Protein AF-A0A1T5CVB6-F1 (afdb_monomer_lite)

Radius of gyration: 15.62 Å; chains: 1; bounding box: 34×33×41 Å

Secondary structure (DSSP, 8-state):
---TTHHHHHHHHHHHHHHT---HHHHHHHHHHH-TTSPPPPHHHHHHHHHHHHH--S------

pLDDT: mean 71.04, std 10.48, range [42.28, 83.56]

Organism: NCBI:txid439228

InterPro domains:
  IPR007423 Selenoprotein, putative [PF04328] (8-64)
  IPR007423 Selenoprotein, putative [PTHR38453] (10-64)

Structure (mmCIF, N/CA/C/O backbone):
data_AF-A0A1T5CVB6-F1
#
_entry.id   AF-A0A1T5CVB6-F1
#
loop_
_atom_site.group_PDB
_atom_site.id
_atom_site.type_symbol
_atom_site.label_atom_id
_atom_site.label_alt_id
_atom_site.label_comp_id
_atom_site.label_asym_id
_atom_site.label_entity_id
_atom_site.label_seq_id
_atom_site.pdbx_PDB_ins_code
_atom_site.Cartn_x
_atom_site.Cartn_y
_atom_site.Cartn_z
_atom_site.occupancy
_atom_site.B_iso_or_equiv
_atom_site.auth_seq_id
_atom_site.auth_comp_id
_atom_site.auth_asym_id
_atom_site.auth_atom_id
_atom_site.pdbx_PDB_model_num
ATOM 1 N N . MET A 1 1 ? 14.213 -19.280 -25.198 1.00 49.47 1 MET A N 1
ATOM 2 C CA . MET A 1 1 ? 13.832 -17.867 -25.423 1.00 49.47 1 MET A CA 1
ATOM 3 C C . MET A 1 1 ? 13.731 -17.172 -24.074 1.00 49.47 1 MET A C 1
ATOM 5 O O . MET A 1 1 ? 12.777 -17.377 -23.335 1.00 49.47 1 MET A O 1
ATOM 9 N N . THR A 1 2 ? 14.796 -16.471 -23.690 1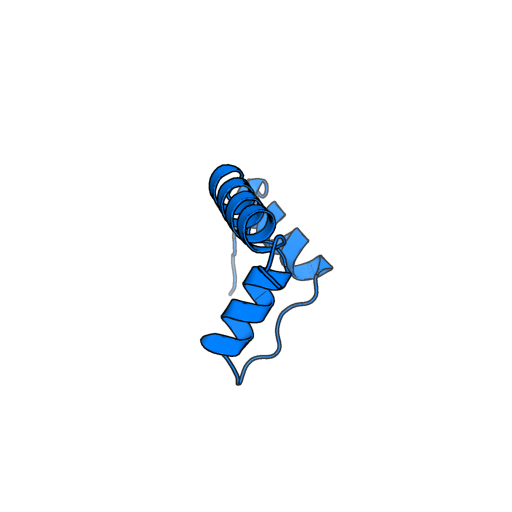.00 60.00 2 THR A N 1
ATOM 10 C CA . THR A 1 2 ? 14.995 -15.934 -22.339 1.00 60.00 2 THR A CA 1
ATOM 11 C C . THR A 1 2 ? 14.035 -14.779 -22.074 1.00 60.00 2 THR A C 1
ATOM 13 O O . THR A 1 2 ? 13.994 -13.808 -22.818 1.00 60.00 2 THR A O 1
ATOM 16 N N . ASN A 1 3 ? 13.252 -14.912 -21.006 1.00 62.00 3 ASN A N 1
ATOM 17 C CA . ASN A 1 3 ? 12.207 -13.993 -20.568 1.00 62.00 3 ASN A CA 1
ATOM 18 C C . ASN A 1 3 ? 12.775 -12.600 -20.201 1.00 62.00 3 ASN A C 1
ATOM 20 O O . ASN A 1 3 ? 13.026 -12.305 -19.032 1.00 62.00 3 ASN A O 1
ATOM 24 N N . TRP A 1 4 ? 12.979 -11.744 -21.205 1.00 60.25 4 TRP A N 1
ATOM 25 C CA . TRP A 1 4 ? 13.459 -10.355 -21.093 1.00 60.25 4 TRP A CA 1
ATOM 26 C C . TRP A 1 4 ? 12.510 -9.412 -20.326 1.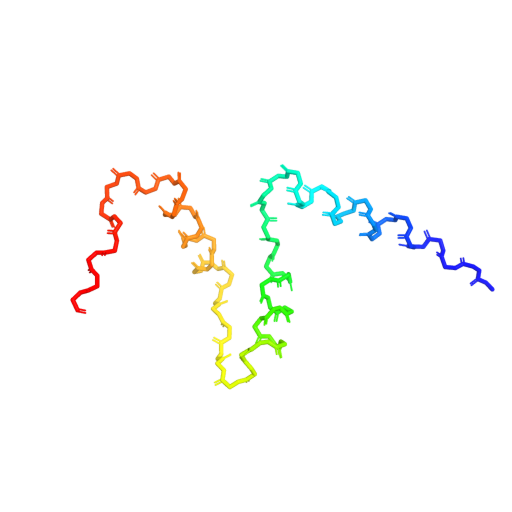00 60.25 4 TRP A C 1
ATOM 28 O O . TRP A 1 4 ? 12.854 -8.267 -20.054 1.00 60.25 4 TRP A O 1
ATOM 38 N N . LEU A 1 5 ? 11.334 -9.891 -19.908 1.00 63.06 5 LEU A N 1
ATOM 39 C CA . LEU A 1 5 ? 10.358 -9.130 -19.118 1.00 63.06 5 LEU A CA 1
ATOM 40 C C . LEU A 1 5 ? 10.590 -9.238 -17.598 1.00 63.06 5 LEU A C 1
ATOM 42 O O . LEU A 1 5 ? 9.958 -8.529 -16.812 1.00 63.06 5 LEU A O 1
ATOM 46 N N . ARG A 1 6 ? 11.502 -10.116 -17.156 1.00 64.38 6 ARG A N 1
ATOM 47 C CA . ARG A 1 6 ? 11.878 -10.275 -15.740 1.00 64.38 6 ARG A CA 1
ATOM 48 C C . ARG A 1 6 ? 12.443 -9.005 -15.080 1.00 64.38 6 ARG A C 1
ATOM 50 O O . ARG A 1 6 ? 11.959 -8.686 -13.992 1.00 64.38 6 ARG A O 1
ATOM 57 N N . PRO A 1 7 ? 13.395 -8.261 -15.683 1.00 70.19 7 PRO A N 1
ATOM 58 C CA . PRO A 1 7 ? 13.946 -7.062 -15.046 1.00 70.19 7 PRO A CA 1
ATOM 59 C C . PRO A 1 7 ? 12.887 -5.971 -14.846 1.00 70.19 7 PRO A C 1
ATOM 61 O O . PRO A 1 7 ? 12.842 -5.344 -13.791 1.00 70.19 7 PRO A O 1
ATOM 64 N N . PHE A 1 8 ? 11.956 -5.813 -15.790 1.00 74.56 8 PHE A N 1
ATOM 65 C CA . PHE A 1 8 ? 10.874 -4.829 -15.688 1.00 74.56 8 PHE A CA 1
ATOM 66 C C . PHE A 1 8 ? 9.920 -5.103 -14.520 1.00 74.56 8 PHE A C 1
ATOM 68 O O . PHE A 1 8 ? 9.518 -4.178 -13.812 1.00 74.56 8 PHE A O 1
ATOM 75 N N . ARG A 1 9 ? 9.588 -6.375 -14.258 1.00 71.38 9 ARG A N 1
ATOM 76 C CA . ARG A 1 9 ? 8.752 -6.748 -13.102 1.00 71.38 9 ARG A CA 1
ATOM 77 C C . ARG A 1 9 ? 9.454 -6.470 -11.772 1.00 71.38 9 ARG A C 1
ATOM 79 O O . ARG A 1 9 ? 8.796 -6.027 -10.832 1.00 71.38 9 ARG A O 1
ATOM 86 N N . ALA A 1 10 ? 10.764 -6.705 -11.696 1.00 76.75 10 ALA A N 1
ATOM 87 C CA . ALA A 1 10 ? 11.557 -6.407 -10.505 1.00 76.75 10 ALA A CA 1
ATOM 88 C C . ALA A 1 10 ? 11.650 -4.891 -10.261 1.00 76.75 10 ALA A C 1
ATOM 90 O O . ALA A 1 10 ? 11.305 -4.4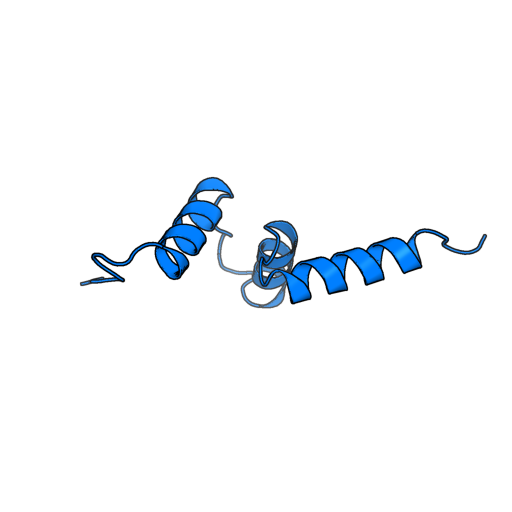28 -9.176 1.00 76.75 10 ALA A O 1
ATOM 91 N N . ALA A 1 11 ? 11.982 -4.110 -11.292 1.00 80.31 11 ALA A N 1
ATOM 92 C CA . ALA A 1 11 ? 12.050 -2.651 -11.209 1.00 80.31 11 ALA A CA 1
ATOM 93 C C . ALA A 1 11 ? 10.706 -2.019 -10.797 1.00 80.31 11 ALA A C 1
ATOM 95 O O . ALA A 1 11 ? 10.666 -1.167 -9.910 1.00 80.31 11 ALA A O 1
ATOM 96 N N . ARG A 1 12 ? 9.580 -2.496 -11.354 1.00 75.69 12 ARG A N 1
ATOM 97 C CA . ARG A 1 12 ? 8.232 -2.035 -10.970 1.00 75.69 12 ARG A CA 1
ATOM 98 C C . ARG A 1 12 ? 7.912 -2.337 -9.502 1.00 75.69 12 ARG A C 1
ATOM 100 O O . ARG A 1 12 ? 7.250 -1.534 -8.849 1.00 75.69 12 ARG A O 1
ATOM 107 N N . ARG A 1 13 ? 8.342 -3.484 -8.962 1.00 71.06 13 ARG A N 1
ATOM 108 C CA . ARG A 1 13 ? 8.169 -3.801 -7.529 1.00 71.06 13 ARG A CA 1
ATOM 109 C C . ARG A 1 13 ? 8.998 -2.867 -6.650 1.00 71.06 13 ARG A C 1
ATOM 111 O O . ARG A 1 13 ? 8.482 -2.380 -5.653 1.00 71.06 13 ARG A O 1
ATOM 118 N N . MET A 1 14 ? 10.232 -2.567 -7.055 1.00 76.00 14 MET A N 1
ATOM 119 C CA . MET A 1 14 ? 11.097 -1.638 -6.324 1.00 76.00 14 MET A CA 1
ATOM 120 C C . MET A 1 14 ? 10.543 -0.209 -6.329 1.00 76.00 14 MET A C 1
ATOM 122 O O . MET A 1 14 ? 10.475 0.403 -5.270 1.00 76.00 14 MET A O 1
ATOM 126 N N . MET A 1 15 ? 10.056 0.298 -7.468 1.00 74.50 15 MET A N 1
ATOM 127 C CA . MET A 1 15 ? 9.390 1.609 -7.522 1.00 74.50 15 MET A CA 1
ATOM 128 C C . MET A 1 15 ? 8.138 1.668 -6.641 1.00 74.50 15 MET A C 1
ATOM 130 O O . MET A 1 15 ? 7.960 2.633 -5.906 1.00 74.50 15 MET A O 1
ATOM 134 N N . GLN A 1 16 ? 7.288 0.636 -6.667 1.00 70.12 16 GLN A N 1
ATOM 135 C CA . GLN A 1 16 ? 6.108 0.581 -5.793 1.00 70.12 16 GLN A CA 1
ATOM 136 C C . GLN A 1 16 ? 6.490 0.579 -4.306 1.00 70.12 16 GLN A C 1
ATOM 138 O O . GLN A 1 16 ? 5.852 1.270 -3.514 1.00 70.12 16 GLN A O 1
ATOM 143 N N . ALA A 1 17 ? 7.553 -0.143 -3.937 1.00 68.75 17 ALA A N 1
ATOM 144 C CA . ALA A 1 17 ? 8.077 -0.150 -2.574 1.00 68.75 17 ALA A CA 1
ATOM 145 C C . ALA A 1 17 ? 8.642 1.222 -2.163 1.00 68.75 17 ALA A C 1
ATOM 147 O O . ALA A 1 17 ? 8.339 1.694 -1.073 1.00 68.75 17 ALA A O 1
ATOM 148 N N . MET A 1 18 ? 9.398 1.891 -3.043 1.00 71.31 18 MET A N 1
ATOM 149 C CA . MET A 1 18 ? 9.980 3.217 -2.779 1.00 71.31 18 MET A CA 1
ATOM 150 C C . MET A 1 18 ? 8.922 4.311 -2.612 1.00 71.31 18 MET A C 1
ATOM 152 O O . MET A 1 18 ? 9.049 5.173 -1.749 1.00 71.31 18 MET A O 1
ATOM 156 N N . VAL A 1 19 ? 7.869 4.282 -3.430 1.00 69.25 19 VAL A N 1
ATOM 157 C CA . VAL A 1 19 ? 6.778 5.266 -3.360 1.00 69.25 19 VAL A CA 1
ATOM 158 C C . VAL A 1 19 ? 5.834 4.962 -2.179 1.00 69.25 19 VAL A C 1
ATOM 160 O O . VAL A 1 19 ? 5.078 5.832 -1.733 1.00 69.25 19 VAL A O 1
ATOM 163 N N . GLY A 1 20 ? 5.871 3.731 -1.649 1.00 60.84 20 GLY A N 1
ATOM 164 C CA . GLY A 1 20 ? 4.942 3.264 -0.620 1.00 60.84 20 GLY A CA 1
ATOM 165 C C . GLY A 1 20 ? 3.490 3.256 -1.107 1.00 60.84 20 GLY A C 1
ATOM 166 O O . GLY A 1 20 ? 2.567 3.298 -0.295 1.00 60.84 20 GLY A O 1
ATOM 167 N N . LEU A 1 21 ? 3.281 3.255 -2.430 1.00 61.91 21 LEU A N 1
ATOM 168 C CA . LEU A 1 21 ? 1.970 3.138 -3.056 1.00 61.91 21 LEU A CA 1
ATOM 169 C C . LEU A 1 21 ? 1.782 1.681 -3.487 1.00 61.91 21 LEU A C 1
ATOM 171 O O . LEU A 1 21 ? 2.311 1.278 -4.529 1.00 61.91 21 LEU A O 1
ATOM 175 N N . PRO A 1 22 ? 1.035 0.872 -2.718 1.00 64.62 22 PRO A N 1
ATOM 176 C CA . PRO A 1 22 ? 0.560 -0.397 -3.233 1.00 64.62 22 PRO A CA 1
ATOM 177 C C . PRO A 1 22 ? -0.362 -0.104 -4.416 1.00 64.62 22 PRO A C 1
ATOM 179 O O . PRO A 1 22 ? -1.357 0.610 -4.282 1.00 64.62 22 PRO A O 1
ATOM 182 N N . SER A 1 23 ? -0.001 -0.618 -5.593 1.00 71.31 23 SER A N 1
ATOM 183 C CA . SER A 1 23 ? -0.899 -0.579 -6.745 1.00 71.31 23 SER A CA 1
ATOM 184 C C . SER A 1 23 ? -2.164 -1.378 -6.442 1.00 71.31 23 SER A C 1
ATOM 186 O O . SER A 1 23 ? -2.145 -2.318 -5.646 1.00 71.31 23 SER A O 1
ATOM 188 N N . TYR A 1 24 ? -3.266 -1.016 -7.093 1.00 74.50 24 TYR A N 1
ATOM 189 C CA . TYR A 1 24 ? -4.532 -1.728 -6.938 1.00 74.50 24 TYR A CA 1
ATOM 190 C C . TYR A 1 24 ? -4.398 -3.224 -7.264 1.00 74.50 24 TYR A C 1
ATOM 192 O O . TYR A 1 24 ? -4.926 -4.056 -6.538 1.00 74.50 24 TYR A O 1
ATOM 200 N N . ASP A 1 25 ? -3.574 -3.583 -8.252 1.00 76.31 25 ASP A N 1
ATOM 201 C CA . ASP A 1 25 ? -3.263 -4.983 -8.570 1.00 76.31 25 ASP A CA 1
ATOM 202 C C . ASP A 1 25 ? -2.611 -5.732 -7.399 1.00 76.31 25 ASP A C 1
ATOM 204 O O . ASP A 1 25 ? -2.897 -6.905 -7.172 1.00 76.31 25 ASP A O 1
ATOM 208 N N . ALA A 1 26 ? -1.727 -5.072 -6.642 1.00 77.62 26 ALA A N 1
ATOM 209 C CA . ALA A 1 26 ? -1.106 -5.672 -5.465 1.00 77.62 26 ALA A CA 1
ATOM 210 C C . ALA A 1 26 ? -2.120 -5.855 -4.326 1.00 77.62 26 ALA A C 1
ATOM 212 O O . ALA A 1 26 ? -2.058 -6.854 -3.614 1.00 77.62 26 ALA A O 1
ATOM 213 N N . TYR A 1 27 ? -3.069 -4.923 -4.184 1.00 79.62 27 TYR A N 1
ATOM 214 C CA . TYR A 1 27 ? -4.192 -5.065 -3.257 1.00 79.62 27 TYR A CA 1
ATOM 215 C C . TYR A 1 27 ? -5.106 -6.230 -3.652 1.00 79.62 27 TYR A C 1
ATOM 217 O O . TYR A 1 27 ? -5.420 -7.052 -2.800 1.00 79.62 27 TYR A O 1
ATOM 225 N N . LEU A 1 28 ? -5.466 -6.358 -4.932 1.00 80.12 28 LEU A N 1
ATOM 226 C CA . LEU A 1 28 ? -6.269 -7.479 -5.424 1.00 80.12 28 LEU A CA 1
ATOM 227 C C . LEU A 1 28 ? -5.553 -8.819 -5.245 1.00 80.12 28 LEU A C 1
ATOM 229 O O . LEU A 1 28 ? -6.167 -9.776 -4.790 1.00 80.12 28 LEU A O 1
ATOM 233 N N . ALA A 1 29 ? -4.253 -8.884 -5.548 1.00 82.50 29 ALA A N 1
ATOM 234 C CA . ALA A 1 29 ? -3.460 -10.092 -5.338 1.00 82.50 29 ALA A CA 1
ATOM 235 C C . ALA A 1 29 ? -3.396 -10.487 -3.854 1.00 82.50 29 ALA A C 1
ATOM 237 O O . ALA A 1 29 ? -3.494 -11.667 -3.539 1.00 82.50 29 ALA A O 1
ATOM 238 N N . HIS A 1 30 ? -3.268 -9.505 -2.956 1.00 82.12 30 HIS A N 1
ATOM 239 C CA . HIS A 1 30 ? -3.277 -9.725 -1.511 1.00 82.12 30 HIS A CA 1
ATOM 240 C C . HIS A 1 30 ? -4.657 -10.146 -0.991 1.00 82.12 30 HIS A C 1
ATOM 242 O O . HIS A 1 30 ? -4.750 -11.090 -0.218 1.00 82.12 30 HIS A O 1
ATOM 248 N N . MET A 1 31 ? -5.734 -9.499 -1.446 1.00 83.56 31 MET A N 1
ATOM 249 C CA . MET A 1 31 ? -7.104 -9.903 -1.111 1.00 83.56 31 MET A CA 1
ATOM 250 C C . MET A 1 31 ? -7.382 -11.326 -1.594 1.00 83.56 31 MET A C 1
ATOM 252 O O . MET A 1 31 ? -7.896 -12.132 -0.834 1.00 83.56 31 MET A O 1
ATOM 256 N N . ALA A 1 32 ? -6.966 -11.670 -2.812 1.00 81.31 32 ALA A N 1
ATOM 257 C CA . ALA A 1 32 ? -7.132 -13.016 -3.346 1.00 81.31 32 ALA A CA 1
ATOM 258 C C . ALA A 1 32 ? -6.313 -14.075 -2.585 1.00 81.31 32 ALA A C 1
ATOM 260 O O . ALA A 1 32 ? -6.739 -15.226 -2.523 1.00 81.31 32 ALA A O 1
A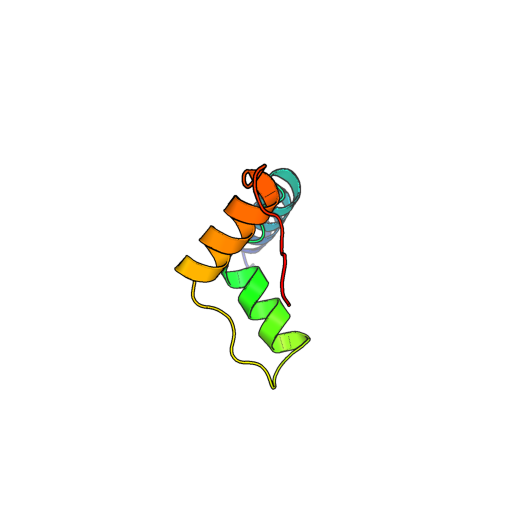TOM 261 N N . SER A 1 33 ? -5.149 -13.719 -2.022 1.00 83.31 33 SER A N 1
ATOM 262 C CA . SER A 1 33 ? -4.302 -14.664 -1.282 1.00 83.31 33 SER A CA 1
ATOM 263 C C . SER A 1 33 ? -4.679 -14.804 0.193 1.00 83.31 33 SER A C 1
ATOM 265 O O . SER A 1 33 ? -4.676 -15.915 0.709 1.00 83.31 33 SER A O 1
ATOM 267 N N . GLU A 1 34 ? -4.982 -13.697 0.872 1.00 81.38 34 GLU A N 1
ATOM 268 C CA . GLU A 1 34 ? -5.217 -13.662 2.324 1.00 81.38 34 GLU A CA 1
ATOM 269 C C . GLU A 1 34 ? -6.706 -13.683 2.691 1.00 81.38 34 GLU A C 1
ATOM 271 O O . GLU A 1 34 ? -7.080 -14.113 3.783 1.00 81.38 34 GLU A O 1
ATOM 276 N N . HIS A 1 35 ? -7.577 -13.207 1.798 1.00 81.06 35 HIS A N 1
ATOM 277 C CA . HIS A 1 35 ? -9.008 -13.039 2.055 1.00 81.06 35 HIS A CA 1
ATOM 278 C C . HIS A 1 35 ? -9.868 -13.494 0.863 1.00 81.06 35 HIS A C 1
ATOM 280 O O . HIS A 1 35 ? -10.624 -12.686 0.317 1.00 81.06 35 HIS A O 1
ATOM 286 N N . PRO A 1 36 ? -9.800 -14.780 0.467 1.00 76.56 36 PRO A N 1
ATOM 287 C CA . PRO A 1 36 ? -10.552 -15.293 -0.681 1.00 76.56 36 PRO A CA 1
ATOM 288 C C . PRO A 1 36 ? -12.076 -15.164 -0.515 1.00 76.56 36 PRO A C 1
ATOM 290 O O . PRO A 1 36 ? -12.792 -15.070 -1.506 1.00 76.56 36 PRO A O 1
ATOM 293 N N . ASP A 1 37 ? -12.565 -15.109 0.727 1.00 80.44 37 ASP A N 1
ATOM 294 C CA . ASP A 1 37 ? -13.992 -14.999 1.054 1.00 80.44 37 ASP A CA 1
ATOM 295 C C . ASP A 1 37 ? -14.516 -13.553 1.110 1.00 80.44 37 ASP A C 1
ATOM 297 O O . ASP A 1 37 ? -15.702 -13.332 1.362 1.00 80.44 37 ASP A O 1
ATOM 301 N N . ARG A 1 38 ? -13.653 -12.542 0.922 1.00 77.88 38 ARG A N 1
ATOM 302 C CA . ARG A 1 38 ? -14.065 -11.130 0.926 1.00 77.88 38 ARG A CA 1
ATOM 303 C C . ARG A 1 38 ? -13.957 -10.527 -0.463 1.00 77.88 38 ARG A C 1
ATOM 305 O O . ARG A 1 38 ? -12.909 -10.583 -1.099 1.00 77.88 38 ARG A O 1
ATOM 312 N N . GLU A 1 39 ? -15.023 -9.856 -0.884 1.00 78.94 39 GLU A N 1
ATOM 313 C CA . GLU A 1 39 ? -15.018 -9.119 -2.141 1.00 78.94 39 GLU A CA 1
ATOM 314 C C . GLU A 1 39 ? -14.064 -7.911 -2.038 1.00 78.94 39 GLU A C 1
ATOM 316 O O . GLU A 1 39 ? -14.183 -7.108 -1.101 1.00 78.94 39 GLU A O 1
ATOM 321 N N . PRO A 1 40 ? -13.077 -7.778 -2.945 1.00 78.94 40 PRO A N 1
ATOM 322 C CA . PRO A 1 40 ? -12.155 -6.654 -2.925 1.00 78.94 40 PRO A CA 1
ATOM 323 C C . PRO A 1 40 ? -12.880 -5.330 -3.151 1.00 78.94 40 PRO A C 1
ATOM 325 O O . PRO A 1 40 ? -13.822 -5.230 -3.931 1.00 78.94 40 PRO A O 1
ATOM 328 N N . MET A 1 41 ? -12.392 -4.279 -2.500 1.00 78.62 41 MET A N 1
ATOM 329 C CA . MET A 1 41 ? -12.954 -2.943 -2.654 1.00 78.62 41 MET A CA 1
ATOM 330 C C . MET A 1 41 ? -12.692 -2.383 -4.064 1.00 78.62 41 MET A C 1
ATOM 332 O O . MET A 1 41 ? -11.628 -2.622 -4.638 1.00 78.62 41 MET A O 1
ATOM 336 N N . ASP A 1 42 ? -13.623 -1.593 -4.611 1.00 83.50 42 ASP A N 1
ATOM 337 C CA . ASP A 1 42 ? -13.445 -0.927 -5.911 1.00 83.50 42 ASP A CA 1
ATOM 338 C C . ASP A 1 42 ? -12.259 0.059 -5.909 1.00 83.50 42 ASP A C 1
ATOM 340 O O . ASP A 1 42 ? -11.928 0.662 -4.880 1.00 83.50 42 ASP A O 1
ATOM 344 N N . TYR A 1 43 ? -11.649 0.273 -7.080 1.00 78.94 43 TYR A N 1
ATOM 345 C CA . TYR A 1 43 ? -10.492 1.155 -7.263 1.00 78.94 43 TYR A CA 1
ATOM 346 C C . TYR A 1 43 ? -10.707 2.555 -6.674 1.00 78.94 43 TYR A C 1
ATOM 348 O O . TYR A 1 43 ? -9.821 3.090 -5.999 1.00 78.94 43 TYR A O 1
ATOM 356 N N . ARG A 1 44 ? -11.889 3.159 -6.887 1.00 79.06 44 ARG A N 1
ATOM 357 C CA . ARG A 1 44 ? -12.178 4.512 -6.374 1.00 79.06 44 ARG A CA 1
ATOM 358 C C . ARG A 1 44 ? -12.214 4.540 -4.852 1.00 79.06 44 ARG A C 1
ATOM 360 O O . ARG A 1 44 ? -11.728 5.494 -4.243 1.00 79.06 44 ARG A O 1
ATOM 367 N N . SER A 1 45 ? -12.776 3.500 -4.250 1.00 80.75 45 SER A N 1
ATOM 368 C CA . SER A 1 45 ? -12.887 3.363 -2.803 1.00 80.75 45 SER A CA 1
ATOM 369 C C . SER A 1 45 ? -11.522 3.083 -2.170 1.00 80.75 45 SER A C 1
ATOM 371 O O . SER A 1 45 ? -11.184 3.743 -1.192 1.00 80.75 45 SER A O 1
ATOM 373 N N . PHE A 1 46 ? -10.687 2.244 -2.796 1.00 80.56 46 PHE A N 1
ATOM 374 C CA . PHE A 1 46 ? -9.292 2.036 -2.389 1.00 80.56 46 PHE A CA 1
ATOM 375 C C . PHE A 1 46 ? -8.476 3.334 -2.459 1.00 80.56 46 PHE A C 1
ATOM 377 O O . PHE A 1 46 ? -7.771 3.689 -1.517 1.00 80.56 46 PHE A O 1
ATOM 384 N N . PHE A 1 47 ? -8.589 4.092 -3.553 1.00 78.94 47 PHE A N 1
ATOM 385 C CA . PHE A 1 47 ? -7.857 5.350 -3.705 1.00 78.94 47 PHE A CA 1
ATOM 386 C C . PHE A 1 47 ? -8.313 6.411 -2.693 1.00 78.94 47 PHE A C 1
ATOM 388 O O . PHE A 1 47 ? -7.492 7.168 -2.174 1.00 78.94 47 PHE A O 1
ATOM 395 N N . ARG A 1 48 ? -9.613 6.462 -2.382 1.00 79.44 48 ARG A N 1
ATOM 396 C CA . ARG A 1 48 ? -10.157 7.344 -1.341 1.00 79.44 48 ARG A CA 1
ATOM 397 C C . ARG A 1 48 ? -9.680 6.938 0.053 1.00 79.44 48 ARG A C 1
ATOM 399 O O . ARG A 1 48 ? -9.244 7.813 0.787 1.00 79.44 48 ARG A O 1
ATOM 406 N N . ASP A 1 49 ? -9.712 5.650 0.383 1.00 77.50 49 ASP A N 1
ATOM 407 C CA . ASP A 1 49 ? -9.229 5.106 1.660 1.00 77.50 49 ASP A CA 1
ATOM 408 C C . ASP A 1 49 ? -7.742 5.432 1.880 1.00 77.50 49 ASP A C 1
ATOM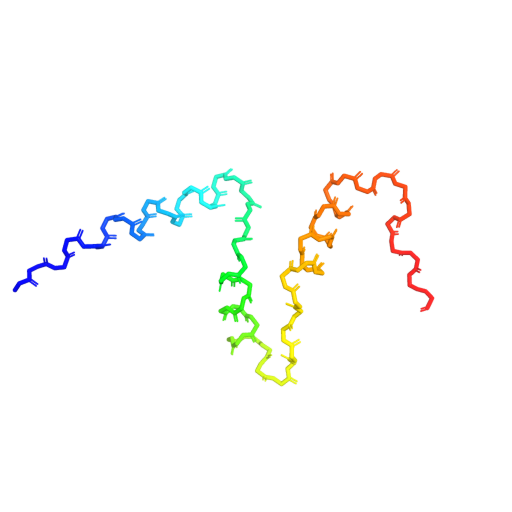 410 O O . ASP A 1 49 ? -7.363 6.009 2.898 1.00 77.50 49 ASP A O 1
ATOM 414 N N . ARG A 1 50 ? -6.899 5.214 0.860 1.00 78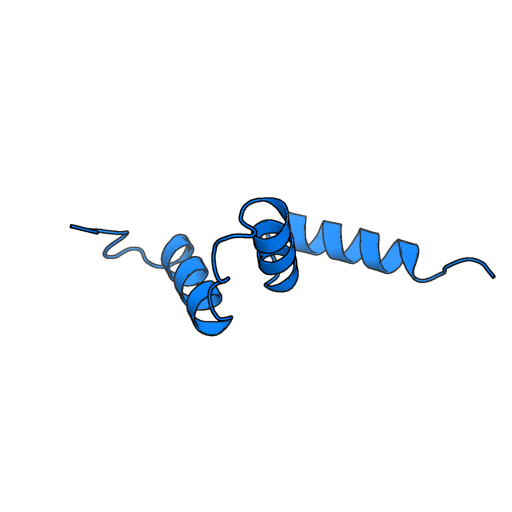.75 50 ARG A N 1
ATOM 415 C CA . ARG A 1 50 ? -5.466 5.553 0.918 1.00 78.75 50 ARG A CA 1
ATOM 416 C C . ARG A 1 50 ? -5.202 7.052 1.017 1.00 78.75 50 ARG A C 1
ATOM 418 O O . ARG A 1 50 ? -4.298 7.463 1.745 1.00 78.75 50 ARG A O 1
ATOM 425 N N . GLN A 1 51 ? -5.967 7.874 0.300 1.00 76.56 51 GLN A N 1
ATOM 426 C CA . GLN A 1 51 ? -5.872 9.328 0.432 1.00 76.56 51 GLN A CA 1
ATOM 427 C C . GLN A 1 51 ? -6.346 9.804 1.802 1.00 76.56 51 GLN A C 1
ATOM 429 O O . GLN A 1 51 ? -5.716 10.687 2.370 1.00 76.56 51 GLN A O 1
ATOM 434 N N . GLN A 1 52 ? -7.405 9.219 2.361 1.00 73.25 52 GLN A N 1
ATOM 435 C CA . GLN A 1 52 ? -7.891 9.558 3.695 1.00 73.25 52 GLN A CA 1
ATOM 436 C C . GLN A 1 52 ? -6.882 9.137 4.770 1.00 73.25 52 GLN A C 1
ATOM 438 O O . GLN A 1 52 ? -6.565 9.938 5.641 1.00 73.25 52 GLN A O 1
ATOM 443 N N . ALA A 1 53 ? -6.280 7.953 4.655 1.00 70.94 53 ALA A N 1
ATOM 444 C CA . ALA A 1 53 ? -5.225 7.503 5.561 1.00 70.94 53 ALA A CA 1
ATOM 445 C C . ALA A 1 53 ? -3.968 8.395 5.518 1.00 70.94 53 ALA A C 1
ATOM 447 O O . ALA A 1 53 ? -3.280 8.536 6.526 1.00 70.94 53 ALA A O 1
ATOM 448 N N . ARG A 1 54 ? -3.649 8.996 4.358 1.00 70.19 54 ARG A N 1
ATOM 449 C CA . ARG A 1 54 ? -2.421 9.793 4.160 1.00 70.19 54 ARG A CA 1
ATOM 450 C C . ARG A 1 54 ? -2.611 11.309 4.301 1.00 70.19 54 ARG A C 1
ATOM 452 O O . ARG A 1 54 ? -1.682 11.990 4.721 1.00 70.19 54 ARG A O 1
ATOM 459 N N . TYR A 1 55 ? -3.780 11.833 3.941 1.00 67.94 55 TYR A N 1
ATOM 460 C CA . TYR A 1 55 ? -4.091 13.270 3.881 1.00 67.94 55 TYR A CA 1
ATOM 461 C C . TYR A 1 55 ? -5.358 13.662 4.655 1.00 67.94 55 TYR A C 1
ATOM 463 O O . TYR A 1 55 ? -5.630 14.851 4.817 1.00 67.94 55 TYR A O 1
ATOM 471 N N . GLY A 1 56 ? -6.137 12.699 5.151 1.00 61.62 56 GLY A N 1
ATOM 472 C CA . GLY A 1 56 ? -7.330 12.931 5.965 1.00 61.62 56 GLY A CA 1
ATOM 473 C C . GLY A 1 56 ? -6.976 13.330 7.395 1.00 61.62 56 GLY A C 1
ATOM 474 O O . GLY A 1 56 ? -7.278 12.615 8.341 1.00 61.62 56 GLY A O 1
ATOM 475 N N . GLY A 1 57 ? -6.350 14.495 7.567 1.00 57.59 57 GLY A N 1
ATOM 476 C CA . GLY A 1 57 ? -6.048 15.099 8.871 1.00 57.59 57 GLY A CA 1
ATOM 477 C C . GLY A 1 57 ? -7.267 15.646 9.629 1.00 57.59 57 GLY A C 1
ATOM 478 O O . GLY A 1 57 ? -7.103 16.491 10.504 1.00 57.59 57 GLY A O 1
ATOM 479 N N . LYS A 1 58 ? -8.487 15.215 9.294 1.00 52.53 58 LYS A N 1
ATOM 480 C CA . LYS A 1 58 ? -9.735 15.549 9.991 1.00 52.53 58 LYS A CA 1
ATOM 481 C C . LYS A 1 58 ? -10.646 14.323 9.885 1.00 52.53 58 LYS A C 1
ATOM 483 O O . LYS A 1 58 ? -11.017 13.952 8.779 1.00 52.53 58 LYS A O 1
ATOM 488 N N . ASP A 1 59 ? -10.925 13.672 11.011 1.00 51.59 59 ASP A N 1
ATOM 489 C CA . ASP A 1 59 ? -11.845 12.525 11.132 1.00 51.59 59 ASP A CA 1
ATOM 490 C C . ASP A 1 59 ? -11.345 11.173 10.593 1.00 51.59 59 ASP A C 1
ATOM 492 O O . ASP A 1 59 ? -12.044 10.456 9.876 1.00 51.59 59 ASP A O 1
ATOM 496 N N . GLY A 1 60 ? -10.142 10.769 11.011 1.00 50.25 60 GLY A N 1
ATOM 497 C CA . GLY A 1 60 ? -9.754 9.359 10.992 1.00 50.25 60 GLY A CA 1
ATOM 498 C C . GLY A 1 60 ? -10.748 8.521 11.805 1.00 50.25 60 GLY A C 1
ATOM 499 O O . GLY A 1 60 ? -10.757 8.589 13.028 1.00 50.25 60 GLY A O 1
ATOM 500 N N . GLY A 1 61 ? -11.608 7.773 11.113 1.00 51.28 61 GLY A N 1
ATOM 501 C CA . GLY A 1 61 ? -12.330 6.608 11.624 1.00 51.28 61 GLY A CA 1
ATOM 502 C C . GLY A 1 61 ? -12.942 6.725 13.022 1.00 51.28 61 GLY A C 1
ATOM 503 O O . GLY A 1 61 ? -12.528 6.011 13.929 1.00 51.28 61 GLY A O 1
ATOM 504 N N . ARG A 1 62 ? -14.013 7.509 13.188 1.00 49.88 62 ARG A N 1
ATOM 505 C CA . ARG A 1 62 ? -15.074 7.088 14.116 1.00 49.88 62 ARG A CA 1
ATOM 506 C C . ARG A 1 62 ? -15.988 6.130 13.364 1.00 49.88 62 ARG A C 1
ATOM 508 O O . ARG A 1 62 ? -16.984 6.548 12.787 1.00 49.88 62 ARG A O 1
ATOM 515 N N . CYS A 1 63 ? -15.606 4.856 13.327 1.00 50.84 63 CYS A N 1
ATOM 516 C CA . CYS A 1 63 ? -16.594 3.803 13.147 1.00 50.84 63 CYS A CA 1
ATOM 517 C C . CYS A 1 63 ? -17.165 3.532 14.539 1.00 50.84 63 CYS A C 1
ATOM 519 O O . CYS A 1 63 ? -16.470 2.993 15.401 1.00 50.84 63 CYS A O 1
ATOM 521 N N . CYS A 1 64 ? -18.374 4.038 14.764 1.00 42.28 64 CYS A N 1
ATOM 522 C CA . CYS A 1 64 ? -19.289 3.504 15.761 1.00 42.28 64 CYS A CA 1
ATOM 523 C C . CYS A 1 64 ? -19.647 2.058 15.396 1.00 42.28 64 CYS A C 1
ATOM 525 O O . CYS A 1 64 ? -19.615 1.747 14.179 1.00 42.28 64 CYS A O 1
#

Foldseek 3Di:
DDDPCVVVVVVVVVVCVVVVPDDVVNQVVCCVVPPVPDDGDDPVVVVVVVCCVVPVPDDDDPPD

Sequence (64 aa):
MTNWLRPFRAARRMMQAMVGLPSYDAYLAHMASEHPDREPMDYRSFFRDRQQARYGGKDGGRCC